Protein AF-A0A183PUB8-F1 (afdb_monomer_lite)

InterPro domains:
  IPR001873 Epithelial sodium channel [PF00858] (19-107)

Foldseek 3Di:
DEDDVDDPVPPDPPPPPCPPQPVSVDPAYWDADDDPQADTPRRPGIDGDDPPDDDDDDDDDDDDDADPPPRGPDDPPDDQWDQDPNDIGGDDPVRVVVVVVVVVVVVD

Structure (mmCIF, N/CA/C/O backbone):
data_AF-A0A183PUB8-F1
#
_entry.id   AF-A0A183PUB8-F1
#
loop_
_atom_site.group_PDB
_atom_site.id
_atom_site.type_symbol
_atom_site.label_atom_id
_atom_site.label_alt_id
_atom_site.label_comp_id
_atom_site.label_asym_id
_atom_site.label_entity_id
_atom_site.label_seq_id
_atom_site.pdbx_PDB_ins_code
_atom_site.Cartn_x
_atom_site.Cartn_y
_atom_site.Cartn_z
_atom_site.occupancy
_atom_site.B_iso_or_equiv
_atom_site.auth_seq_id
_atom_site.auth_comp_id
_atom_site.auth_asym_id
_atom_site.auth_atom_id
_atom_site.pdbx_PDB_model_num
ATOM 1 N N . MET A 1 1 ? -19.592 -0.075 12.357 1.00 25.66 1 MET A N 1
ATOM 2 C CA . MET A 1 1 ? -19.436 0.832 11.203 1.00 25.66 1 MET A CA 1
ATOM 3 C C . MET A 1 1 ? -17.946 1.034 11.017 1.00 25.66 1 MET A C 1
ATOM 5 O O . MET A 1 1 ? -17.333 1.709 11.832 1.00 25.66 1 MET A O 1
ATOM 9 N N . TYR A 1 2 ? -17.365 0.329 10.051 1.00 32.59 2 TYR A N 1
ATOM 10 C CA . TYR A 1 2 ? -15.955 0.442 9.691 1.00 32.59 2 TYR A CA 1
ATOM 11 C C . TYR A 1 2 ? -15.832 1.587 8.684 1.00 32.59 2 TYR A C 1
ATOM 13 O O . TYR A 1 2 ? -16.649 1.675 7.770 1.00 32.59 2 TYR A O 1
ATOM 21 N N . ILE A 1 3 ? -14.889 2.503 8.896 1.00 30.14 3 ILE A N 1
ATOM 22 C CA . ILE A 1 3 ? -14.614 3.599 7.963 1.00 30.14 3 ILE A CA 1
ATOM 23 C C . ILE A 1 3 ? -13.266 3.281 7.329 1.00 30.14 3 ILE A C 1
ATOM 25 O O . ILE A 1 3 ? -12.217 3.558 7.908 1.00 30.14 3 ILE A O 1
ATOM 29 N N . TYR A 1 4 ? -13.316 2.655 6.160 1.00 38.69 4 TYR A N 1
ATOM 30 C CA . TYR A 1 4 ? -12.175 2.548 5.267 1.00 38.69 4 TYR A CA 1
ATOM 31 C C . TYR A 1 4 ? -12.106 3.861 4.486 1.00 38.69 4 TYR A C 1
ATOM 33 O O . TYR A 1 4 ? -13.023 4.199 3.742 1.00 38.69 4 TYR A O 1
ATOM 41 N N . LEU A 1 5 ? -11.053 4.649 4.713 1.00 40.56 5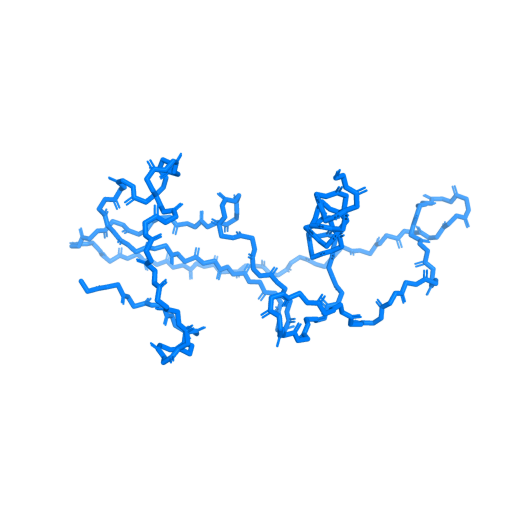 LEU A N 1
ATOM 42 C CA . LEU A 1 5 ? -10.885 5.985 4.123 1.00 40.56 5 LEU A CA 1
ATOM 43 C C . LEU A 1 5 ? -10.533 5.969 2.622 1.00 40.56 5 LEU A C 1
ATOM 45 O O . LEU A 1 5 ? -10.198 7.016 2.080 1.00 40.56 5 LEU A O 1
ATOM 49 N N . ASP A 1 6 ? -10.647 4.816 1.958 1.00 39.94 6 ASP A N 1
ATOM 50 C CA . ASP A 1 6 ? -10.514 4.675 0.505 1.00 39.94 6 ASP A CA 1
ATOM 51 C C . ASP A 1 6 ? -11.161 3.368 -0.004 1.00 39.94 6 ASP A C 1
ATOM 53 O O . ASP A 1 6 ? -10.529 2.551 -0.666 1.00 39.94 6 ASP A O 1
ATOM 57 N N . GLU A 1 7 ? -12.418 3.097 0.368 1.00 42.22 7 GLU A N 1
ATOM 58 C CA . GLU A 1 7 ? -13.173 2.006 -0.264 1.00 42.22 7 GLU A CA 1
ATOM 59 C C . GLU A 1 7 ? -14.189 2.544 -1.270 1.00 42.22 7 GLU A C 1
ATOM 61 O O . GLU A 1 7 ? -15.121 3.283 -0.938 1.00 42.22 7 GLU A O 1
ATOM 66 N N . MET A 1 8 ? -14.072 2.063 -2.510 1.00 43.34 8 MET A N 1
ATOM 67 C CA . MET A 1 8 ? -15.187 1.979 -3.448 1.00 43.34 8 MET A CA 1
ATOM 68 C C . MET A 1 8 ? -16.231 0.986 -2.906 1.00 43.34 8 MET A C 1
ATOM 70 O O . MET A 1 8 ? -16.350 -0.141 -3.387 1.00 43.34 8 MET A O 1
ATOM 74 N N . LEU A 1 9 ? -17.016 1.432 -1.920 1.00 44.69 9 LEU A N 1
ATOM 75 C CA . LEU A 1 9 ? -18.050 0.684 -1.182 1.00 44.69 9 LEU A CA 1
ATOM 76 C C . LEU A 1 9 ? -19.069 -0.073 -2.062 1.00 44.69 9 LEU A C 1
ATOM 78 O O . LEU A 1 9 ? -19.780 -0.943 -1.574 1.00 44.69 9 LEU A O 1
ATOM 82 N N . ASN A 1 10 ? -19.139 0.226 -3.361 1.00 44.94 10 ASN A N 1
ATOM 83 C CA . ASN A 1 10 ? -20.095 -0.368 -4.295 1.00 44.94 10 ASN A CA 1
ATOM 84 C C . ASN A 1 10 ? -19.577 -1.603 -5.059 1.00 44.94 10 ASN A C 1
ATOM 86 O O . ASN A 1 10 ? -20.292 -2.087 -5.935 1.00 44.94 10 ASN A O 1
ATOM 90 N N . ARG A 1 11 ? -18.356 -2.102 -4.800 1.00 42.50 11 ARG A N 1
ATOM 91 C CA . ARG A 1 11 ? -17.766 -3.212 -5.587 1.00 42.50 11 ARG A CA 1
ATOM 92 C C . ARG A 1 11 ? -17.431 -4.492 -4.819 1.00 42.50 11 ARG A C 1
ATOM 94 O O . ARG A 1 11 ? -17.144 -5.493 -5.465 1.00 42.50 11 ARG A O 1
ATOM 101 N N . ALA A 1 12 ? -17.508 -4.508 -3.490 1.00 42.94 12 ALA A N 1
ATOM 102 C CA . ALA A 1 12 ? -17.163 -5.692 -2.704 1.00 42.94 12 ALA A CA 1
ATOM 103 C C . ALA A 1 12 ? -18.410 -6.330 -2.068 1.00 42.94 12 ALA A C 1
ATOM 105 O O . ALA A 1 12 ? -18.920 -5.865 -1.051 1.00 42.94 12 ALA A O 1
ATOM 106 N N . GLN A 1 13 ? -18.900 -7.430 -2.648 1.00 41.59 13 GLN A N 1
ATOM 107 C CA . GLN A 1 13 ? -19.714 -8.390 -1.898 1.00 41.59 13 GLN A CA 1
ATOM 108 C C . GLN A 1 13 ? -18.766 -9.210 -1.017 1.00 41.59 13 GLN A C 1
ATOM 110 O O . GLN A 1 13 ? -18.250 -10.241 -1.439 1.00 41.59 13 GLN A O 1
ATOM 115 N N . CYS A 1 14 ? -18.501 -8.742 0.203 1.00 46.50 14 CYS A N 1
ATOM 116 C CA . CYS A 1 14 ? -17.701 -9.488 1.173 1.00 46.50 14 CYS A CA 1
ATOM 117 C C . CYS A 1 14 ? -18.507 -10.668 1.737 1.00 46.50 14 CYS A C 1
ATOM 119 O O . CYS A 1 14 ? -19.017 -10.613 2.855 1.00 46.50 14 CYS A O 1
ATOM 121 N N . ILE A 1 15 ? -18.615 -11.747 0.960 1.00 47.50 15 ILE A N 1
ATOM 122 C CA . ILE A 1 15 ? -18.987 -13.064 1.477 1.00 47.50 15 ILE A CA 1
ATOM 123 C C . ILE A 1 15 ? -17.732 -13.635 2.139 1.00 47.50 15 ILE A C 1
ATOM 125 O O . ILE A 1 15 ? -16.928 -14.329 1.535 1.00 47.50 15 ILE A O 1
ATOM 129 N N . ASP A 1 16 ? -17.558 -13.267 3.401 1.00 40.53 16 ASP A N 1
ATOM 130 C CA . ASP A 1 16 ? -16.919 -14.110 4.405 1.00 40.53 16 ASP A CA 1
ATOM 131 C C . ASP A 1 16 ? -15.424 -14.471 4.267 1.00 40.53 16 ASP A C 1
ATOM 133 O O . ASP A 1 16 ? -14.938 -15.375 4.945 1.00 40.53 16 ASP A O 1
ATOM 137 N N . CYS A 1 17 ? -14.638 -13.724 3.484 1.00 46.56 17 CYS A N 1
ATOM 138 C CA . CYS A 1 17 ? -13.182 -13.933 3.394 1.00 46.56 17 CYS A CA 1
ATOM 139 C C . CYS A 1 17 ? -12.407 -13.585 4.684 1.00 46.56 17 CYS A C 1
ATOM 141 O O . CYS A 1 17 ? -11.226 -13.899 4.800 1.00 46.56 17 CYS A O 1
ATOM 143 N N . PHE A 1 18 ? -13.049 -12.951 5.670 1.00 46.34 18 PHE A N 1
ATOM 144 C CA . PHE A 1 18 ? -12.390 -12.468 6.887 1.00 46.34 18 PHE A CA 1
ATOM 145 C C . PHE A 1 18 ? -12.367 -13.474 8.049 1.00 46.34 18 PHE A C 1
ATOM 147 O O . PHE A 1 18 ? -11.715 -13.200 9.055 1.00 46.34 18 PHE A O 1
ATOM 154 N N . HIS A 1 19 ? -13.021 -14.637 7.949 1.00 44.94 19 HIS A N 1
ATOM 155 C CA . HIS A 1 19 ? -13.087 -15.601 9.062 1.00 44.94 19 HIS A CA 1
ATOM 156 C C . HIS A 1 19 ? -11.717 -16.161 9.494 1.00 44.94 19 HIS A C 1
ATOM 158 O O . HIS A 1 19 ? -11.555 -16.547 10.653 1.00 44.94 19 HIS A O 1
ATOM 164 N N . GLY A 1 20 ? -10.729 -16.189 8.592 1.00 45.66 20 GLY A N 1
ATOM 165 C CA . GLY A 1 20 ? -9.388 -16.721 8.864 1.00 45.66 20 GLY A CA 1
ATOM 166 C C . GLY A 1 20 ? -8.370 -15.707 9.397 1.00 45.66 20 GLY A C 1
ATOM 167 O O . GLY A 1 20 ? -7.306 -16.107 9.868 1.00 45.66 20 GLY A O 1
ATOM 168 N N . GLU A 1 21 ? -8.659 -14.406 9.343 1.00 52.81 21 GLU A N 1
ATOM 169 C CA . GLU A 1 21 ? -7.676 -13.373 9.677 1.00 52.81 21 GLU A CA 1
ATOM 170 C C . GLU A 1 21 ? -7.863 -12.864 11.108 1.00 52.81 21 GLU A C 1
ATOM 172 O O . GLU A 1 21 ? -8.830 -12.185 11.427 1.00 52.81 21 GLU A O 1
ATOM 177 N N . VAL A 1 22 ? -6.890 -13.126 11.986 1.00 48.97 22 VAL A N 1
ATOM 178 C CA . VAL A 1 22 ? -6.918 -12.734 13.414 1.00 48.97 22 VAL A CA 1
ATOM 179 C C . VAL A 1 22 ? -7.213 -11.237 13.619 1.00 48.97 22 VAL A C 1
ATOM 181 O O . VAL A 1 22 ? -7.797 -10.847 14.628 1.00 48.97 22 VAL A O 1
ATOM 184 N N . LYS A 1 23 ? -6.850 -10.380 12.654 1.00 52.97 23 LYS A N 1
ATOM 185 C CA . LYS A 1 23 ? -7.109 -8.934 12.705 1.00 52.97 23 LYS A CA 1
ATOM 186 C C . LYS A 1 23 ? -8.568 -8.545 12.434 1.00 52.97 23 LYS A C 1
ATOM 188 O O . LYS A 1 23 ? -8.974 -7.488 12.907 1.00 52.97 23 LYS A O 1
ATOM 193 N N . SER A 1 24 ? -9.359 -9.377 11.753 1.00 54.94 24 SER A N 1
ATOM 194 C CA . SER A 1 24 ? -10.798 -9.141 11.549 1.00 54.94 24 SER A CA 1
ATOM 195 C C . SER A 1 24 ? -11.622 -9.398 1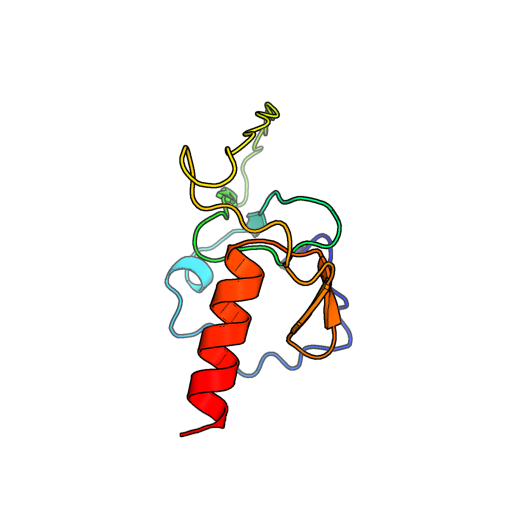2.818 1.00 54.94 24 SER A C 1
ATOM 197 O O . SER A 1 24 ? -12.714 -8.857 12.978 1.00 54.94 24 SER A O 1
ATOM 199 N N . GLN A 1 25 ? -11.075 -10.187 13.749 1.00 52.22 25 GLN A N 1
ATOM 200 C CA . GLN A 1 25 ? -11.709 -10.552 15.020 1.00 52.22 25 GLN A CA 1
ATOM 201 C C . GLN A 1 25 ? -11.505 -9.494 16.117 1.00 52.22 25 GLN A C 1
ATOM 203 O O . GLN A 1 25 ? -12.048 -9.615 17.217 1.00 52.22 25 GLN A O 1
ATOM 208 N N . LEU A 1 26 ? -10.714 -8.451 15.845 1.00 61.31 26 LEU A N 1
ATOM 209 C CA . LEU A 1 26 ? -10.455 -7.369 16.787 1.00 61.31 26 LEU A CA 1
ATOM 210 C C . LEU A 1 26 ? -11.505 -6.263 16.621 1.00 61.31 26 LEU A C 1
ATOM 212 O O . LEU A 1 26 ? -11.753 -5.769 15.524 1.00 61.31 26 LEU A O 1
ATOM 216 N N . SER A 1 27 ? -12.104 -5.830 17.730 1.00 61.75 27 SER A N 1
ATOM 217 C CA . SER A 1 27 ? -12.989 -4.666 17.737 1.00 61.75 27 SER A CA 1
ATOM 218 C C . SER A 1 27 ? -12.174 -3.381 17.551 1.00 61.75 27 SER A C 1
ATOM 220 O O . SER A 1 27 ? -11.254 -3.101 18.320 1.00 61.75 27 SER A O 1
ATOM 222 N N . GLY A 1 28 ? -12.501 -2.592 16.524 1.00 74.69 28 GLY A N 1
ATOM 223 C CA . GLY A 1 28 ? -11.760 -1.374 16.195 1.00 74.69 28 GLY A CA 1
ATOM 224 C C . GLY A 1 28 ? -11.775 -1.023 14.713 1.00 74.69 28 GLY A C 1
ATOM 225 O O . GLY A 1 28 ? -12.596 -1.533 13.953 1.00 74.69 28 GLY A O 1
ATOM 226 N N . ALA A 1 29 ? -10.872 -0.127 14.323 1.00 79.75 29 ALA A N 1
ATOM 227 C CA . ALA A 1 29 ? -10.616 0.227 12.930 1.00 79.75 29 ALA A CA 1
ATOM 228 C C . ALA A 1 29 ? -9.150 -0.057 12.588 1.00 79.75 29 ALA A C 1
ATOM 230 O O . ALA A 1 29 ? -8.265 0.201 13.399 1.00 79.75 29 ALA A O 1
ATOM 231 N N . LEU A 1 30 ? -8.883 -0.562 11.385 1.00 81.62 30 LEU A N 1
ATOM 232 C CA . LEU A 1 30 ? -7.523 -0.763 10.891 1.00 81.62 30 LEU A CA 1
ATOM 233 C C . LEU A 1 30 ? -7.131 0.412 9.998 1.00 81.62 30 LEU A C 1
ATOM 235 O O . LEU A 1 30 ? -7.868 0.772 9.084 1.00 81.62 30 LEU A O 1
ATOM 239 N N . ILE A 1 31 ? -5.958 0.989 10.246 1.00 84.38 31 ILE A N 1
ATOM 240 C CA . ILE A 1 31 ? -5.363 2.012 9.383 1.00 84.38 31 ILE A CA 1
ATOM 241 C C . ILE A 1 31 ? -4.069 1.469 8.798 1.00 84.38 31 ILE A C 1
ATOM 243 O O . ILE A 1 31 ? -3.248 0.907 9.518 1.00 84.38 31 ILE A O 1
ATOM 247 N N . THR A 1 32 ? -3.863 1.675 7.501 1.00 87.56 32 THR A N 1
ATOM 248 C CA . THR A 1 32 ? -2.600 1.394 6.815 1.00 87.56 32 THR A CA 1
ATOM 249 C C . THR A 1 32 ? -2.124 2.647 6.093 1.00 87.56 32 THR A C 1
ATOM 251 O O . THR A 1 32 ? -2.924 3.384 5.518 1.00 87.56 32 THR A O 1
ATOM 254 N N . ILE A 1 33 ? -0.821 2.911 6.150 1.00 87.81 33 ILE A N 1
ATOM 255 C CA . ILE A 1 33 ? -0.196 4.095 5.554 1.00 87.81 33 ILE A CA 1
ATOM 256 C C . ILE A 1 33 ? 0.767 3.600 4.486 1.00 87.81 33 ILE A C 1
ATOM 258 O O . ILE A 1 33 ? 1.682 2.827 4.772 1.00 87.81 33 ILE A O 1
ATOM 262 N N . HIS A 1 34 ? 0.537 4.026 3.252 1.00 87.44 34 HIS A N 1
ATOM 263 C CA . HIS A 1 34 ? 1.252 3.553 2.075 1.00 87.44 34 HIS A CA 1
ATOM 264 C C . HIS A 1 34 ? 1.396 4.685 1.049 1.00 87.44 34 HIS A C 1
ATOM 266 O O . HIS A 1 34 ? 0.814 5.758 1.212 1.00 87.44 34 HIS A O 1
ATOM 272 N N . GLY A 1 35 ? 2.232 4.468 0.030 1.00 84.06 35 GLY A N 1
ATOM 273 C CA . GLY A 1 35 ? 2.407 5.429 -1.059 1.00 84.06 35 GLY A CA 1
ATOM 274 C C . GLY A 1 35 ? 1.167 5.500 -1.948 1.00 84.06 35 GLY A C 1
ATOM 275 O O . GLY A 1 35 ? 0.449 4.507 -2.077 1.00 84.06 35 GLY A O 1
ATOM 276 N N . ALA A 1 36 ? 0.942 6.652 -2.580 1.00 81.31 36 ALA A N 1
ATOM 277 C CA . ALA A 1 36 ? -0.177 6.845 -3.499 1.00 81.31 36 ALA A CA 1
ATOM 278 C C . ALA A 1 36 ? -0.182 5.776 -4.605 1.00 81.31 36 ALA A C 1
ATOM 280 O O . ALA A 1 36 ? 0.870 5.422 -5.150 1.00 81.31 36 ALA A O 1
ATOM 281 N N . ASP A 1 37 ? -1.373 5.251 -4.889 1.00 84.25 37 ASP A N 1
ATOM 282 C CA . ASP A 1 37 ? -1.653 4.232 -5.905 1.00 84.25 37 ASP A CA 1
ATOM 283 C C . ASP A 1 37 ? -0.904 2.895 -5.723 1.00 84.25 37 ASP A C 1
ATOM 285 O O . ASP A 1 37 ? -0.899 2.064 -6.627 1.00 84.25 37 ASP A O 1
ATOM 289 N N . THR A 1 38 ? -0.256 2.644 -4.579 1.00 88.06 38 THR A N 1
ATOM 290 C CA . THR A 1 38 ? 0.378 1.342 -4.291 1.00 88.06 38 THR A CA 1
ATOM 291 C C . THR A 1 38 ? -0.600 0.387 -3.612 1.00 88.06 38 THR A C 1
ATOM 293 O O . THR A 1 38 ? -1.471 0.823 -2.870 1.00 88.06 38 THR A O 1
ATOM 296 N N . LEU A 1 39 ? -0.455 -0.927 -3.824 1.00 88.00 39 LEU A N 1
ATOM 297 C CA . LEU A 1 39 ? -1.279 -1.911 -3.111 1.00 88.00 39 LEU A CA 1
ATOM 298 C C . LEU A 1 39 ? -0.994 -1.840 -1.592 1.00 88.00 39 LEU A C 1
ATOM 300 O O . LEU A 1 39 ? 0.154 -2.073 -1.186 1.00 88.00 39 LE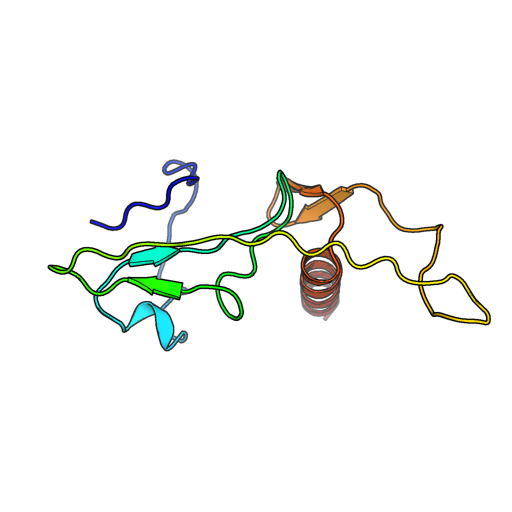U A O 1
ATOM 304 N N . PRO A 1 40 ? -1.995 -1.556 -0.739 1.00 86.12 40 PRO A N 1
ATOM 305 C CA . PRO A 1 40 ? -1.797 -1.505 0.702 1.00 86.12 40 PRO A CA 1
ATOM 306 C C . PRO A 1 40 ? -1.621 -2.904 1.301 1.00 86.12 40 PRO A C 1
ATOM 308 O O . PRO A 1 40 ? -2.466 -3.778 1.133 1.00 86.12 40 PRO A O 1
ATOM 311 N N . ASN A 1 41 ? -0.567 -3.103 2.098 1.00 86.06 41 ASN A N 1
ATOM 312 C CA . ASN A 1 41 ? -0.424 -4.314 2.911 1.00 86.06 41 ASN A CA 1
ATOM 313 C C . ASN A 1 41 ? -1.190 -4.148 4.234 1.00 86.06 41 ASN A C 1
ATOM 315 O O . ASN A 1 41 ? -0.642 -3.699 5.244 1.00 86.06 41 ASN A O 1
ATOM 319 N N . ILE A 1 42 ? -2.482 -4.471 4.211 1.00 82.06 42 ILE A N 1
ATOM 320 C CA . ILE A 1 42 ? -3.370 -4.358 5.377 1.00 82.06 42 ILE A CA 1
ATOM 321 C C . ILE A 1 42 ? -3.003 -5.403 6.439 1.00 82.06 42 ILE A C 1
ATOM 323 O O . ILE A 1 42 ? -3.086 -5.124 7.633 1.00 82.06 42 ILE A O 1
ATOM 327 N N . ASN A 1 43 ? -2.528 -6.580 6.044 1.00 77.94 43 ASN A N 1
ATOM 328 C CA . ASN A 1 43 ? -2.286 -7.674 6.981 1.00 77.94 43 ASN A CA 1
ATOM 329 C C . ASN A 1 43 ? -1.017 -7.484 7.812 1.00 77.94 43 ASN A C 1
ATOM 331 O O . ASN A 1 43 ? -1.071 -7.610 9.037 1.00 77.94 43 ASN A O 1
ATOM 335 N N . ASP A 1 44 ? 0.086 -7.059 7.203 1.00 80.62 44 ASP A N 1
ATOM 336 C CA . ASP A 1 44 ? 1.361 -6.886 7.906 1.00 80.62 44 ASP A CA 1
ATOM 337 C C . ASP A 1 44 ? 1.577 -5.448 8.393 1.00 80.62 44 ASP A C 1
ATOM 339 O O . ASP A 1 44 ? 2.156 -5.247 9.460 1.00 80.62 44 ASP A O 1
ATOM 343 N N . LYS A 1 45 ? 1.118 -4.433 7.641 1.00 83.25 45 LYS A N 1
ATOM 344 C CA . LYS A 1 45 ? 1.464 -3.015 7.884 1.00 83.25 45 LYS A CA 1
ATOM 345 C C . LYS A 1 45 ? 0.318 -2.144 8.411 1.00 83.25 45 LYS A C 1
ATOM 347 O O . LYS A 1 45 ? 0.437 -0.919 8.415 1.00 83.25 45 LYS A O 1
ATOM 352 N N . SER A 1 46 ? -0.770 -2.747 8.892 1.00 84.50 46 SER A N 1
ATOM 353 C CA . SER A 1 46 ? -1.848 -2.010 9.564 1.00 84.50 46 SER A CA 1
ATOM 354 C C . SER A 1 46 ? -1.611 -1.788 11.057 1.00 84.50 46 SER A C 1
ATOM 356 O O . SER A 1 46 ? -1.054 -2.635 11.762 1.00 84.50 46 SER A O 1
ATOM 358 N N . ILE A 1 47 ? -2.128 -0.663 11.544 1.00 85.00 47 ILE A N 1
ATOM 359 C CA . ILE A 1 47 ? -2.253 -0.301 12.952 1.00 85.00 47 ILE A CA 1
ATOM 360 C C . ILE A 1 47 ? -3.719 -0.475 13.345 1.00 85.00 47 ILE A C 1
ATOM 362 O O . ILE A 1 47 ? -4.611 0.030 12.663 1.00 85.00 47 ILE A O 1
ATOM 366 N N . ASN A 1 48 ? -3.967 -1.167 14.456 1.00 83.25 48 ASN A N 1
ATOM 367 C CA . ASN A 1 48 ? -5.311 -1.290 15.002 1.00 83.25 48 ASN A CA 1
ATOM 368 C C . ASN A 1 48 ? -5.625 -0.124 15.943 1.00 83.25 48 ASN A C 1
ATOM 370 O O . ASN A 1 48 ? -4.894 0.135 16.900 1.00 83.25 48 ASN A O 1
ATOM 374 N N . LEU A 1 49 ? -6.731 0.556 15.672 1.00 81.88 49 LEU A N 1
ATOM 375 C CA . LEU A 1 49 ? -7.273 1.622 16.487 1.00 81.88 49 LEU A CA 1
ATOM 376 C C . LEU A 1 49 ? -8.330 1.078 17.435 1.00 81.88 49 LEU A C 1
ATOM 378 O O . LEU A 1 49 ? -9.380 0.580 17.022 1.00 81.88 49 LEU A O 1
ATOM 382 N N . LYS A 1 50 ? -8.072 1.256 18.729 1.00 81.69 50 LYS A N 1
ATOM 383 C CA . LYS A 1 50 ? -9.021 0.893 19.771 1.00 81.69 50 LYS A CA 1
ATOM 384 C C . LYS A 1 50 ? -10.237 1.834 19.732 1.00 81.69 50 LYS A C 1
ATOM 386 O O . LYS A 1 50 ? -10.067 3.056 19.717 1.00 81.69 50 LYS A O 1
ATOM 391 N N . PRO A 1 51 ? -11.468 1.299 19.775 1.00 80.69 51 PRO A N 1
ATOM 392 C CA . PRO A 1 51 ? -12.661 2.128 19.844 1.00 80.69 51 PRO A CA 1
ATOM 393 C C . PRO A 1 51 ? -12.746 2.859 21.192 1.00 80.69 51 PRO A C 1
ATOM 395 O O . PRO A 1 51 ? -12.343 2.335 22.232 1.00 80.69 51 PRO A O 1
ATOM 398 N N . GLY A 1 52 ? -13.302 4.073 21.178 1.00 82.69 52 GLY A N 1
ATOM 399 C CA . GLY A 1 52 ? -13.526 4.872 22.389 1.00 82.69 52 GLY A CA 1
ATOM 400 C C . GLY A 1 52 ? -12.284 5.578 22.944 1.00 82.69 52 GLY A C 1
ATOM 401 O O . GLY A 1 52 ? -12.347 6.140 24.034 1.00 82.69 52 GLY A O 1
ATOM 402 N N . THR A 1 53 ? -11.165 5.574 22.214 1.00 84.50 53 THR A N 1
ATOM 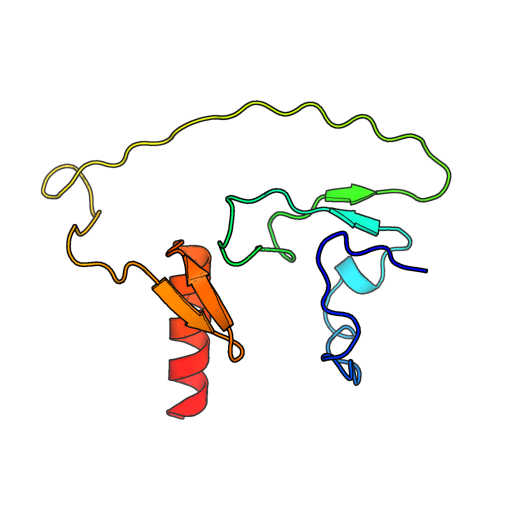403 C CA . THR A 1 53 ? -9.942 6.302 22.584 1.00 84.50 53 THR A CA 1
ATOM 404 C C . THR A 1 53 ? -9.479 7.211 21.452 1.00 84.50 53 THR A C 1
ATOM 406 O O . THR A 1 53 ? -9.596 6.845 20.285 1.00 84.50 53 THR A O 1
ATOM 409 N N . LEU A 1 54 ? -8.925 8.378 21.791 1.00 86.12 54 LEU A N 1
ATOM 410 C CA . LEU A 1 54 ? -8.251 9.244 20.824 1.00 86.12 54 LEU A CA 1
ATOM 411 C C . LEU A 1 54 ? -6.853 8.683 20.532 1.00 86.12 54 LEU A C 1
ATOM 413 O O . LEU A 1 54 ? -6.061 8.495 21.455 1.00 86.12 54 LEU A O 1
ATOM 417 N N . THR A 1 55 ? -6.547 8.435 19.260 1.00 86.00 55 THR A N 1
ATOM 418 C CA . THR A 1 55 ? -5.217 7.995 18.817 1.00 86.00 55 THR A CA 1
ATOM 419 C C . THR A 1 55 ? -4.551 9.098 18.001 1.00 86.00 55 THR A C 1
ATOM 421 O O . THR A 1 55 ? -5.050 9.475 16.944 1.00 86.00 55 THR A O 1
ATOM 424 N N . GLU A 1 56 ? -3.420 9.612 18.485 1.00 90.38 56 GLU A N 1
ATOM 425 C CA . GLU A 1 56 ? -2.571 10.551 17.746 1.00 90.38 56 GLU A CA 1
ATOM 426 C C . GLU A 1 56 ? -1.536 9.768 16.923 1.00 90.38 56 GLU A C 1
ATOM 428 O O . GLU A 1 56 ? -0.764 8.983 17.475 1.00 90.38 56 GLU A O 1
ATOM 433 N N . LEU A 1 57 ? -1.508 9.983 15.604 1.00 85.69 57 LEU A N 1
ATOM 434 C CA . LEU A 1 57 ? -0.523 9.386 14.700 1.00 85.69 57 LEU A CA 1
ATOM 435 C C . LEU A 1 57 ? 0.488 10.450 14.267 1.00 85.69 57 LEU A C 1
ATOM 437 O O . LEU A 1 57 ? 0.126 11.442 13.636 1.00 85.69 57 LEU A O 1
ATOM 441 N N . ARG A 1 58 ? 1.766 10.229 14.585 1.00 90.44 58 ARG A N 1
ATOM 442 C CA . ARG A 1 58 ? 2.882 11.068 14.129 1.00 90.44 58 ARG A CA 1
ATOM 443 C C . ARG A 1 58 ? 3.690 10.312 13.091 1.00 90.44 58 ARG A C 1
ATOM 445 O O . ARG A 1 58 ? 4.143 9.201 13.353 1.00 90.44 58 ARG A O 1
ATOM 452 N N . LEU A 1 59 ? 3.866 10.920 11.924 1.00 87.56 59 LEU A N 1
ATOM 453 C CA . LEU A 1 59 ? 4.505 10.288 10.775 1.00 87.56 59 LEU A CA 1
ATOM 454 C C . LEU A 1 59 ? 5.891 10.883 10.543 1.00 87.56 59 LEU A C 1
ATOM 456 O O . LEU A 1 59 ? 6.082 12.092 10.640 1.00 87.56 59 LEU A O 1
ATOM 460 N N . SER A 1 60 ? 6.841 10.013 10.214 1.00 89.38 60 SER A N 1
ATOM 461 C CA . SER A 1 60 ? 8.163 10.382 9.717 1.00 89.38 60 SER A CA 1
ATOM 462 C C . SER A 1 60 ? 8.402 9.624 8.420 1.00 89.38 60 SER A C 1
ATOM 464 O O . SER A 1 60 ? 8.179 8.413 8.362 1.00 89.38 60 SER A O 1
ATOM 466 N N . ILE A 1 61 ? 8.810 10.338 7.375 1.00 85.81 61 ILE A N 1
ATOM 467 C CA . ILE A 1 61 ? 9.056 9.759 6.055 1.00 85.81 61 ILE A CA 1
ATOM 468 C C . ILE A 1 61 ? 10.540 9.413 5.967 1.00 85.81 61 ILE A C 1
ATOM 470 O O . ILE A 1 61 ? 11.396 10.275 6.158 1.00 85.81 61 ILE A O 1
ATOM 474 N N . ILE A 1 62 ? 10.835 8.143 5.687 1.00 88.88 62 ILE A N 1
ATOM 475 C CA . ILE A 1 62 ? 12.195 7.642 5.484 1.00 88.88 62 ILE A CA 1
ATOM 476 C C . ILE A 1 62 ? 12.288 7.116 4.057 1.00 88.88 62 ILE A C 1
ATOM 478 O O . ILE A 1 62 ? 11.623 6.140 3.702 1.00 88.88 62 ILE A O 1
ATOM 482 N N . GLU A 1 63 ? 13.132 7.748 3.249 1.00 86.81 63 GLU A N 1
ATOM 483 C CA . GLU A 1 63 ? 13.402 7.314 1.882 1.00 86.81 63 GLU A CA 1
ATOM 484 C C . GLU A 1 63 ? 14.557 6.312 1.862 1.00 86.81 63 GLU A C 1
ATOM 486 O O . GLU A 1 63 ? 15.651 6.579 2.358 1.00 86.81 63 GLU A O 1
ATOM 491 N N . ASN A 1 64 ? 14.310 5.140 1.274 1.00 85.56 64 ASN A N 1
ATOM 492 C CA . ASN A 1 64 ? 15.310 4.089 1.126 1.00 85.56 64 ASN A CA 1
ATOM 493 C C . ASN A 1 64 ? 15.670 3.934 -0.351 1.00 85.56 64 ASN A C 1
ATOM 495 O O . ASN A 1 64 ? 14.837 3.510 -1.151 1.00 85.56 64 ASN A O 1
ATOM 499 N N . ILE A 1 65 ? 16.922 4.233 -0.703 1.00 85.25 65 ILE A N 1
ATOM 500 C CA . ILE A 1 65 ? 17.441 4.068 -2.064 1.00 85.25 65 ILE A CA 1
ATOM 501 C C . ILE A 1 65 ? 18.304 2.809 -2.107 1.00 85.25 65 ILE A C 1
ATOM 503 O O . ILE A 1 65 ? 19.328 2.712 -1.429 1.00 85.25 65 ILE A O 1
ATOM 507 N N . GLN A 1 66 ? 17.894 1.837 -2.916 1.00 85.25 66 GLN A N 1
ATOM 508 C CA . GLN A 1 66 ? 18.653 0.608 -3.129 1.00 85.25 66 GLN A CA 1
ATOM 509 C C . GLN A 1 66 ? 19.591 0.734 -4.334 1.00 85.25 66 GLN A C 1
ATOM 511 O O . GLN A 1 66 ? 19.307 1.439 -5.301 1.00 85.25 66 GLN A O 1
ATOM 516 N N . LYS A 1 67 ? 20.730 0.035 -4.279 1.00 87.62 67 LYS A N 1
ATOM 517 C CA . LYS A 1 67 ? 21.718 0.024 -5.367 1.00 87.62 67 LYS A CA 1
ATOM 518 C C . LYS A 1 67 ? 21.368 -1.011 -6.440 1.00 87.62 67 LYS A C 1
ATOM 520 O O . LYS A 1 67 ? 20.787 -2.060 -6.157 1.00 87.62 67 LYS A O 1
ATOM 525 N N . MET A 1 68 ? 21.791 -0.729 -7.668 1.00 87.31 68 MET A N 1
ATOM 526 C 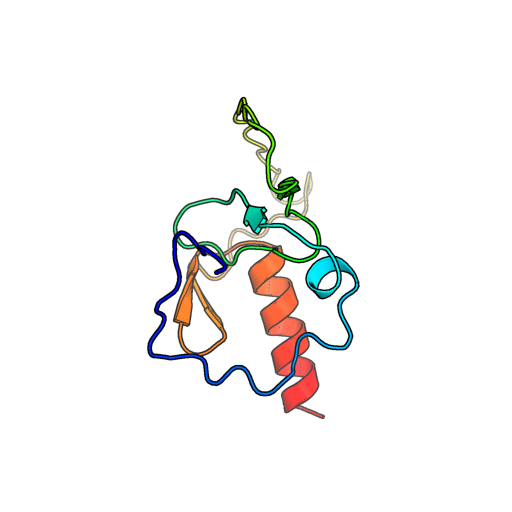CA . MET A 1 68 ? 21.770 -1.684 -8.779 1.00 87.31 68 MET A CA 1
ATOM 527 C C . MET A 1 68 ? 22.907 -2.722 -8.649 1.00 87.31 68 MET A C 1
ATOM 529 O O . MET A 1 68 ? 23.888 -2.473 -7.931 1.00 87.31 68 MET A O 1
ATOM 533 N N . PRO A 1 69 ? 22.814 -3.880 -9.335 1.00 86.62 69 PRO A N 1
ATOM 534 C CA . PRO A 1 69 ? 23.921 -4.828 -9.456 1.00 86.62 69 PRO A CA 1
ATOM 535 C C . PRO A 1 69 ? 25.222 -4.155 -9.934 1.00 86.62 69 PRO A C 1
ATOM 537 O O . PRO A 1 69 ? 25.160 -3.270 -10.788 1.00 86.62 69 PRO A 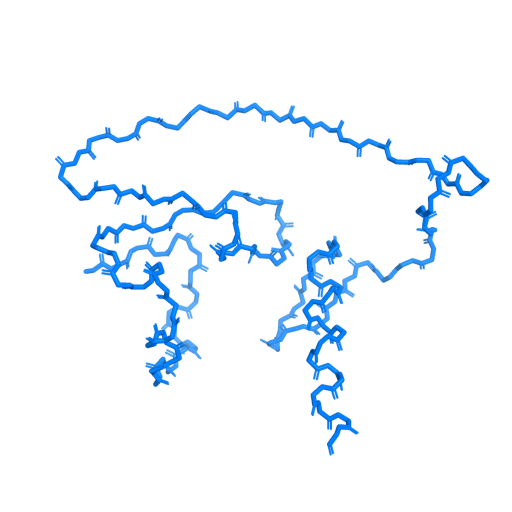O 1
ATOM 540 N N . PRO A 1 70 ? 26.403 -4.543 -9.404 1.00 88.62 70 PRO A N 1
ATOM 541 C CA . PRO A 1 70 ? 26.655 -5.660 -8.480 1.00 88.62 70 PRO A CA 1
ATOM 542 C C . PRO A 1 70 ? 26.441 -5.335 -6.988 1.00 88.62 70 PRO A C 1
ATOM 544 O O . PRO A 1 70 ? 26.549 -6.225 -6.151 1.00 88.62 70 PRO A O 1
ATOM 547 N N . TYR A 1 71 ? 26.156 -4.080 -6.628 1.00 88.31 71 TYR A N 1
ATOM 548 C CA . TYR A 1 71 ? 26.099 -3.636 -5.225 1.00 88.31 71 TYR A CA 1
ATOM 549 C C . TYR A 1 71 ? 24.726 -3.807 -4.566 1.00 88.31 71 TYR A C 1
ATOM 551 O O . TYR A 1 71 ? 24.600 -3.656 -3.352 1.00 88.31 71 TYR A O 1
ATOM 559 N N . GLY A 1 72 ? 23.699 -4.107 -5.354 1.00 86.75 72 GLY A N 1
ATOM 560 C CA . GLY A 1 72 ? 22.378 -4.496 -4.882 1.00 86.75 72 GLY A CA 1
ATOM 561 C C . GLY A 1 72 ? 21.669 -5.368 -5.912 1.00 86.75 72 GLY A C 1
ATOM 562 O O . GLY A 1 72 ? 22.292 -5.875 -6.845 1.00 86.75 72 GLY A O 1
ATOM 563 N N . ARG A 1 73 ? 20.369 -5.590 -5.717 1.00 83.75 73 ARG A N 1
ATOM 564 C CA . ARG A 1 73 ? 19.560 -6.494 -6.553 1.00 83.75 73 ARG A CA 1
ATOM 565 C C . ARG A 1 73 ? 18.387 -5.797 -7.236 1.00 83.75 73 ARG A C 1
ATOM 567 O O . ARG A 1 73 ? 17.550 -6.468 -7.828 1.00 83.75 73 ARG A O 1
ATOM 574 N N . CYS A 1 74 ? 18.316 -4.469 -7.169 1.00 84.12 74 CYS A N 1
ATOM 575 C CA . CYS A 1 74 ? 17.279 -3.733 -7.878 1.00 84.12 74 CYS A CA 1
ATOM 576 C C . CYS A 1 74 ? 17.494 -3.825 -9.390 1.00 84.12 74 CYS A C 1
ATOM 578 O O . CYS A 1 74 ? 18.557 -3.472 -9.899 1.00 84.12 74 CYS A O 1
ATOM 580 N N . SER A 1 75 ? 16.465 -4.290 -10.093 1.00 82.81 75 SER A N 1
ATOM 581 C CA . SER A 1 75 ? 16.380 -4.242 -11.551 1.00 82.81 75 SER A CA 1
ATOM 582 C C . SER A 1 75 ? 15.831 -2.885 -11.979 1.00 82.81 75 SER A C 1
ATOM 584 O O . SER A 1 75 ? 14.924 -2.378 -11.328 1.00 82.81 75 SER A O 1
ATOM 586 N N . ILE A 1 76 ? 16.336 -2.318 -13.079 1.00 79.12 76 ILE A N 1
ATOM 587 C CA . ILE A 1 76 ? 15.696 -1.169 -13.748 1.00 79.12 76 ILE A CA 1
ATOM 588 C C . ILE A 1 76 ? 14.535 -1.616 -14.647 1.00 79.12 76 ILE A C 1
ATOM 590 O O . ILE A 1 76 ? 13.625 -0.851 -14.945 1.00 79.12 76 ILE A O 1
ATOM 594 N N . ASN A 1 77 ? 14.560 -2.887 -15.051 1.00 83.25 77 ASN A N 1
ATOM 595 C CA . ASN A 1 77 ? 13.522 -3.518 -15.844 1.00 83.25 77 ASN A CA 1
ATOM 596 C C . ASN A 1 77 ? 12.494 -4.107 -14.880 1.00 83.25 77 ASN A C 1
ATOM 598 O O . ASN A 1 77 ? 12.537 -5.299 -14.570 1.00 83.25 77 ASN A O 1
ATOM 602 N N . HIS A 1 78 ? 11.623 -3.251 -14.358 1.00 82.75 78 HIS A N 1
ATOM 603 C CA . HIS A 1 78 ? 10.434 -3.651 -13.619 1.00 82.75 78 HIS A CA 1
ATOM 604 C C . HIS A 1 78 ? 9.204 -2.988 -14.252 1.00 82.75 78 HIS A C 1
ATOM 606 O O . HIS A 1 78 ? 9.321 -1.909 -14.840 1.00 82.75 78 HIS A O 1
ATOM 612 N N . PRO A 1 79 ? 8.020 -3.613 -14.166 1.00 88.62 79 PRO A N 1
ATOM 613 C CA . PRO A 1 79 ? 6.793 -2.954 -14.586 1.00 88.62 79 PRO A CA 1
ATOM 614 C C . PRO A 1 79 ? 6.566 -1.693 -13.743 1.00 88.62 79 PRO A C 1
ATOM 616 O O . PRO A 1 79 ? 6.891 -1.664 -12.557 1.00 88.62 79 PRO A O 1
ATOM 619 N N . ILE A 1 80 ? 6.030 -0.639 -14.359 1.00 89.94 80 ILE A N 1
ATOM 620 C CA . ILE A 1 80 ? 5.681 0.613 -13.662 1.00 89.94 80 ILE A CA 1
ATOM 621 C C . ILE A 1 80 ? 4.374 0.424 -12.886 1.00 89.94 80 ILE A C 1
ATOM 623 O O . ILE A 1 80 ? 4.227 0.920 -11.770 1.00 89.94 80 ILE A O 1
ATOM 627 N N . GLN A 1 81 ? 3.449 -0.337 -13.473 1.00 92.69 81 GLN A N 1
ATOM 628 C CA . GLN A 1 81 ? 2.146 -0.653 -12.907 1.00 92.69 81 GLN A CA 1
ATOM 629 C C . GLN A 1 81 ? 1.865 -2.149 -13.012 1.00 92.69 81 GLN A C 1
ATOM 631 O O . GLN A 1 81 ? 2.328 -2.822 -13.934 1.00 92.69 81 GLN A O 1
ATOM 636 N N . LEU A 1 82 ? 1.101 -2.655 -12.054 1.00 92.06 82 LEU A N 1
ATOM 637 C CA . LEU A 1 82 ? 0.681 -4.042 -11.933 1.00 92.06 82 LEU A CA 1
ATOM 638 C C . LEU A 1 82 ? -0.846 -4.084 -11.938 1.00 92.06 82 LEU A C 1
ATOM 640 O O . LEU A 1 82 ? -1.482 -3.295 -11.241 1.00 92.06 82 LEU A O 1
ATOM 644 N N . ASN A 1 83 ? -1.427 -4.994 -12.720 1.00 90.38 83 ASN A N 1
ATOM 645 C CA . ASN A 1 83 ? -2.866 -5.239 -12.696 1.00 90.38 83 ASN A CA 1
ATOM 646 C C . ASN A 1 83 ? -3.171 -6.338 -11.672 1.00 90.38 83 ASN A C 1
ATOM 648 O O . ASN A 1 83 ? -2.712 -7.467 -11.832 1.00 90.38 83 ASN A O 1
ATOM 652 N N . LEU A 1 84 ? -3.912 -5.989 -10.628 1.00 84.19 84 LEU A N 1
ATOM 653 C CA . LEU A 1 84 ? -4.287 -6.855 -9.514 1.00 84.19 84 LEU A CA 1
ATOM 654 C C . LEU A 1 84 ? -5.724 -6.531 -9.122 1.00 84.19 84 LEU A C 1
ATOM 656 O O . LEU A 1 84 ? -6.067 -5.361 -8.975 1.00 84.19 84 LEU A O 1
ATOM 660 N N . TYR A 1 85 ? -6.548 -7.560 -8.921 1.00 82.50 85 TYR A N 1
ATOM 661 C CA . TYR A 1 85 ? -7.944 -7.400 -8.487 1.00 82.50 85 TYR A CA 1
ATOM 662 C C . TYR A 1 85 ? -8.750 -6.429 -9.375 1.00 82.50 85 TYR A C 1
ATOM 664 O O . TYR A 1 85 ? -9.486 -5.580 -8.875 1.00 82.50 85 TYR A O 1
ATOM 672 N N . ASP A 1 86 ? -8.560 -6.524 -10.696 1.00 83.25 86 ASP A N 1
ATOM 673 C CA . ASP A 1 86 ? -9.170 -5.648 -11.710 1.00 83.25 86 ASP A CA 1
ATOM 674 C C . ASP A 1 86 ? -8.848 -4.147 -11.545 1.00 83.25 86 ASP A C 1
ATOM 676 O O . ASP A 1 86 ? -9.578 -3.276 -12.031 1.00 83.25 86 ASP A O 1
ATOM 680 N N . MET A 1 87 ? -7.739 -3.831 -10.869 1.00 84.88 87 MET A N 1
ATOM 681 C CA . MET A 1 87 ? -7.239 -2.476 -10.660 1.00 84.88 87 MET A CA 1
ATOM 682 C C . MET A 1 87 ? -5.756 -2.353 -11.018 1.00 84.88 87 MET A C 1
ATOM 684 O O . MET A 1 87 ? -4.971 -3.293 -10.905 1.00 84.88 87 MET A O 1
ATOM 688 N N . LEU A 1 88 ? -5.365 -1.152 -11.449 1.00 90.00 88 LEU A N 1
ATOM 689 C CA . LEU A 1 88 ? -3.974 -0.811 -11.733 1.00 90.00 88 LEU A CA 1
ATOM 690 C C . LEU A 1 88 ? -3.335 -0.182 -10.500 1.00 90.00 88 LEU A C 1
ATOM 692 O O . LEU A 1 88 ? -3.751 0.888 -10.064 1.00 90.00 88 LEU A O 1
ATOM 696 N N . TYR A 1 89 ? -2.292 -0.827 -9.991 1.00 90.31 89 TYR A N 1
ATOM 697 C CA . TYR A 1 89 ? -1.479 -0.327 -8.889 1.00 90.31 89 TYR A CA 1
ATOM 698 C C . TYR A 1 89 ? -0.087 0.057 -9.376 1.00 90.31 89 TYR A C 1
ATOM 700 O O . TYR A 1 89 ? 0.503 -0.634 -10.207 1.00 90.31 89 TYR A O 1
ATOM 708 N N . ASN A 1 90 ? 0.482 1.119 -8.814 1.00 91.12 90 ASN A N 1
ATOM 709 C CA . ASN A 1 90 ? 1.899 1.422 -8.950 1.00 91.12 90 ASN A CA 1
ATOM 710 C C . ASN A 1 90 ? 2.745 0.292 -8.360 1.00 91.12 90 ASN A C 1
ATOM 712 O O . ASN A 1 90 ? 2.392 -0.332 -7.353 1.00 91.12 90 ASN A O 1
ATOM 716 N N . TYR A 1 91 ? 3.891 0.050 -8.991 1.00 89.94 91 TYR A N 1
ATOM 717 C CA . TYR A 1 91 ? 4.801 -1.002 -8.574 1.00 89.94 91 TYR A CA 1
ATOM 718 C C . TYR A 1 91 ? 5.243 -0.836 -7.117 1.00 89.94 91 TYR A C 1
ATOM 720 O O . TYR A 1 91 ? 5.774 0.195 -6.703 1.00 89.94 91 TYR A O 1
ATOM 728 N N . SER A 1 92 ? 5.081 -1.912 -6.356 1.00 89.94 92 SER A N 1
ATOM 729 C CA . SER A 1 92 ? 5.675 -2.102 -5.041 1.00 89.94 92 SER A CA 1
ATOM 730 C C . SER A 1 92 ? 6.113 -3.560 -4.913 1.00 89.94 92 SER A C 1
ATOM 732 O O . SER A 1 92 ? 5.587 -4.437 -5.601 1.00 89.94 92 SER A O 1
ATOM 734 N N . GLU A 1 93 ? 7.084 -3.837 -4.039 1.00 89.25 93 GLU A N 1
ATOM 735 C CA . GLU A 1 93 ? 7.524 -5.218 -3.783 1.00 89.25 93 GLU A CA 1
ATOM 736 C C . GLU A 1 93 ? 6.352 -6.097 -3.328 1.00 89.25 93 GLU A C 1
ATOM 738 O O . GLU A 1 93 ? 6.184 -7.204 -3.834 1.00 89.25 93 GLU A O 1
ATOM 743 N N . TYR A 1 94 ? 5.483 -5.550 -2.475 1.00 90.94 94 TYR A N 1
ATOM 744 C CA . TYR A 1 94 ? 4.290 -6.239 -2.001 1.00 90.94 94 TYR A CA 1
ATOM 745 C C . TYR A 1 94 ? 3.322 -6.573 -3.143 1.00 90.94 94 TYR A C 1
ATOM 747 O O . TYR A 1 94 ? 2.941 -7.728 -3.291 1.00 90.94 94 TYR A O 1
ATOM 755 N N . ALA A 1 95 ? 2.983 -5.605 -4.002 1.00 91.25 95 ALA A N 1
ATOM 756 C CA . ALA A 1 95 ? 2.101 -5.853 -5.144 1.00 91.25 95 ALA A CA 1
ATOM 757 C C . ALA A 1 95 ? 2.683 -6.913 -6.097 1.00 91.25 95 ALA A C 1
ATOM 759 O O . ALA A 1 95 ? 1.972 -7.808 -6.544 1.00 91.25 95 ALA A O 1
ATOM 760 N N . CYS A 1 96 ? 3.990 -6.857 -6.369 1.00 91.19 96 CYS A N 1
ATOM 761 C CA . CYS A 1 96 ? 4.671 -7.847 -7.207 1.00 91.19 96 CYS A CA 1
ATOM 762 C C . CYS A 1 96 ? 4.560 -9.264 -6.620 1.00 91.19 96 CYS A C 1
ATOM 764 O O . CYS A 1 96 ? 4.290 -10.228 -7.342 1.00 91.19 96 CYS A O 1
ATOM 766 N N . ARG A 1 97 ? 4.717 -9.385 -5.298 1.00 91.56 97 ARG A N 1
ATOM 767 C CA . ARG A 1 97 ? 4.588 -10.651 -4.577 1.00 91.56 97 ARG A CA 1
ATOM 768 C C . ARG A 1 97 ? 3.172 -11.216 -4.659 1.00 91.56 97 ARG A C 1
ATOM 770 O O . ARG A 1 97 ? 3.023 -12.371 -5.044 1.00 91.56 97 ARG A O 1
ATOM 777 N N . GLU A 1 98 ? 2.155 -10.413 -4.352 1.00 90.88 98 GLU A N 1
ATOM 778 C CA . GLU A 1 98 ? 0.754 -10.854 -4.412 1.00 90.88 98 GLU A CA 1
ATOM 779 C C . GLU A 1 98 ? 0.349 -11.258 -5.837 1.00 90.88 98 GLU A C 1
ATOM 781 O O . GLU A 1 98 ? -0.297 -12.285 -6.024 1.00 90.88 98 GLU A O 1
ATOM 786 N N . LEU A 1 99 ? 0.803 -10.523 -6.862 1.00 90.81 99 LEU A N 1
ATOM 787 C CA . LEU A 1 99 ? 0.547 -10.888 -8.260 1.00 90.81 99 LEU A CA 1
ATOM 788 C C . LEU A 1 99 ? 1.195 -12.225 -8.625 1.00 90.81 99 LEU A C 1
ATOM 790 O O . LEU A 1 99 ? 0.590 -13.034 -9.321 1.00 90.81 99 LEU A O 1
ATOM 794 N N . THR A 1 100 ? 2.424 -12.455 -8.161 1.00 91.00 100 THR A N 1
ATOM 795 C CA . THR A 1 100 ? 3.133 -13.716 -8.412 1.00 91.00 100 THR A CA 1
ATOM 796 C C . THR A 1 100 ? 2.381 -14.883 -7.779 1.00 91.00 100 THR A C 1
ATOM 798 O O . THR A 1 100 ? 2.099 -15.859 -8.462 1.00 91.00 100 THR A O 1
ATOM 801 N N . ILE A 1 101 ? 1.965 -14.739 -6.516 1.00 89.81 101 ILE A N 1
ATOM 802 C CA . ILE A 1 101 ? 1.166 -15.749 -5.809 1.00 89.81 101 ILE A CA 1
ATOM 803 C C . ILE A 1 101 ? -0.155 -16.010 -6.546 1.00 89.81 101 ILE A C 1
ATOM 805 O O . ILE A 1 101 ? -0.519 -17.163 -6.765 1.00 89.81 101 ILE A O 1
ATOM 809 N N . GLN A 1 102 ? -0.862 -14.957 -6.964 1.00 86.00 102 GLN A N 1
ATOM 810 C CA . GLN A 1 102 ? -2.124 -15.090 -7.689 1.00 86.00 102 GLN A CA 1
ATOM 811 C C . GLN A 1 102 ? -1.944 -15.825 -9.025 1.00 86.00 102 GLN A C 1
ATOM 813 O O . GLN A 1 102 ? -2.751 -16.692 -9.360 1.00 86.00 102 GLN A O 1
ATOM 818 N N . ASN A 1 103 ? -0.888 -15.506 -9.776 1.00 88.56 103 ASN A N 1
ATOM 819 C CA . ASN A 1 103 ? -0.569 -16.188 -11.029 1.00 88.56 103 ASN A CA 1
ATOM 820 C C . ASN A 1 103 ? -0.234 -17.665 -10.794 1.00 88.56 103 ASN A C 1
ATOM 822 O O . ASN A 1 103 ? -0.724 -18.518 -11.531 1.00 88.56 103 ASN A O 1
ATOM 826 N N . ASP A 1 104 ? 0.540 -17.974 -9.753 1.00 89.44 104 ASP A N 1
ATOM 827 C CA . ASP A 1 104 ? 0.889 -19.353 -9.401 1.00 89.44 104 ASP A CA 1
ATOM 828 C C . ASP A 1 104 ? -0.357 -20.176 -9.035 1.00 89.44 104 ASP A C 1
ATOM 830 O O . ASP A 1 104 ? -0.462 -21.331 -9.438 1.00 89.44 104 ASP A O 1
ATOM 834 N N . ILE A 1 105 ? -1.332 -19.585 -8.332 1.00 87.25 105 ILE A N 1
ATOM 835 C CA . ILE A 1 105 ? -2.603 -20.246 -7.991 1.00 87.25 105 ILE A CA 1
ATOM 836 C C . ILE A 1 105 ? -3.463 -20.501 -9.236 1.00 87.25 105 ILE A C 1
ATOM 838 O O . ILE A 1 105 ? -4.089 -21.549 -9.330 1.00 87.25 105 ILE A O 1
ATOM 842 N N . ILE A 1 106 ? -3.519 -19.559 -10.185 1.00 82.31 106 ILE A N 1
ATOM 843 C CA . ILE A 1 106 ? -4.332 -19.695 -11.410 1.00 82.31 106 ILE A CA 1
ATOM 844 C C . ILE A 1 106 ? -3.752 -20.749 -12.366 1.00 82.31 106 ILE A C 1
ATOM 846 O O . ILE A 1 106 ? -4.495 -21.365 -13.131 1.00 82.31 106 ILE A O 1
ATOM 850 N N . HIS A 1 107 ? -2.430 -20.924 -12.370 1.00 68.88 107 HIS A N 1
ATOM 851 C CA . HIS A 1 107 ? -1.738 -21.847 -13.272 1.00 68.88 107 HIS A CA 1
ATOM 852 C C . HIS A 1 107 ? -1.583 -23.278 -12.725 1.00 68.88 107 HIS A C 1
ATOM 854 O O . HIS A 1 107 ? -1.032 -24.124 -13.436 1.00 68.88 107 HIS A O 1
ATOM 860 N N . TYR A 1 108 ? -2.084 -23.547 -11.517 1.00 53.75 108 TYR A N 1
ATOM 861 C CA . TYR A 1 108 ? -2.258 -24.889 -10.947 1.00 53.75 108 TYR A CA 1
ATOM 862 C C . TYR A 1 108 ? -3.674 -25.421 -11.187 1.00 53.75 108 TYR A C 1
ATOM 864 O O . TYR A 1 108 ? -3.788 -26.639 -11.460 1.00 53.75 108 TYR A O 1
#

Radius of gyration: 16.96 Å; chains: 1; bounding box: 47×36×38 Å

Organism: NCBI:txid31246

Secondary structure (DSSP, 8-state):
----TT--TTS----STTTT-TTTTSSSEEEE---TTBPP-HHHHEEEEPTTS-----------PPPPTTT----S---SEEEETTEEEE--HHHHHHHHHHHHHHT-

Sequence (108 aa):
MYIYLDEMLNRAQCIDCFHGEVKSQLSGALITIHGADTLPNINDKSINLKPGTLTELRLSIIENIQKMPPYGRCSINHPIQLNLYDMLYNYSEYACRELTIQNDIIHY

pLDDT: mean 75.45, std 18.68, range [25.66, 92.69]